Protein AF-X1FEV5-F1 (afdb_monomer_lite)

Sequence (56 aa):
MECLVAIVGPTAVGKSELALHLARDFPVEIVSADSRQVYRYMDIGTNKPTLAERAS

Radius of gyration: 11.88 Å; chains: 1; bounding box: 26×22×35 Å

InterPro domains:
  IPR027417 P-loop containing nucleoside triphosphate hydrolase [G3DSA:3.40.50.300] (2-56)
  IPR027417 P-loop containing nucleoside triphosphate hydrol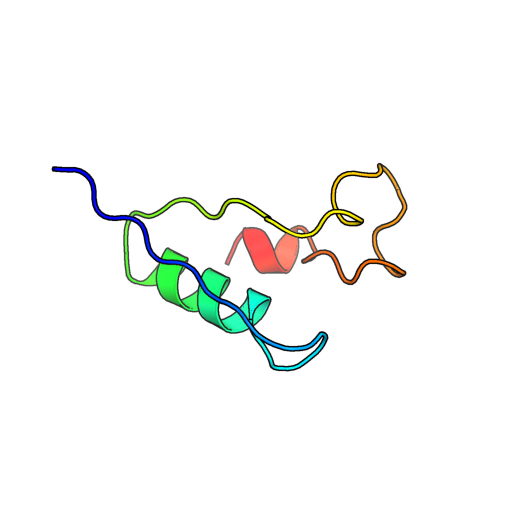ase [SSF52540] (3-46)
  IPR039657 Dimethylallyltransferase [PTHR11088] (3-55)

Structure (mmCIF, N/CA/C/O backbone):
data_AF-X1FEV5-F1
#
_entry.id   AF-X1FEV5-F1
#
loop_
_atom_site.group_PDB
_atom_site.id
_atom_site.type_symbol
_atom_site.label_atom_id
_atom_site.label_alt_id
_atom_site.label_comp_id
_atom_site.label_asym_id
_atom_site.label_entity_id
_atom_site.label_seq_id
_atom_site.pdbx_PDB_ins_code
_atom_site.Cartn_x
_atom_site.Cartn_y
_atom_site.Cartn_z
_atom_site.occupancy
_atom_site.B_iso_or_equiv
_atom_site.auth_seq_id
_atom_site.auth_comp_id
_atom_site.auth_asym_id
_atom_site.auth_atom_id
_atom_site.pdbx_PDB_model_num
ATOM 1 N N . MET A 1 1 ? -8.253 3.687 23.859 1.00 64.00 1 MET A N 1
ATOM 2 C CA . MET A 1 1 ? -7.250 2.771 23.282 1.00 64.00 1 MET A CA 1
ATOM 3 C C . MET A 1 1 ? -7.593 2.644 21.817 1.00 64.00 1 MET A C 1
ATOM 5 O O . MET A 1 1 ? -8.723 2.276 21.528 1.00 64.00 1 MET A O 1
ATOM 9 N N . GLU A 1 2 ? -6.692 3.029 20.926 1.00 85.31 2 GLU A N 1
ATOM 10 C CA . GLU A 1 2 ? -6.921 2.907 19.484 1.00 85.31 2 GLU A CA 1
ATOM 11 C C . GLU A 1 2 ? -6.448 1.530 19.008 1.00 85.31 2 GLU A C 1
ATOM 13 O O . GLU A 1 2 ? -5.440 1.016 19.496 1.00 85.31 2 GLU A O 1
ATOM 18 N N . CYS A 1 3 ? -7.218 0.901 18.119 1.00 91.12 3 CYS A N 1
ATOM 19 C CA . CYS A 1 3 ? -6.920 -0.427 17.591 1.00 91.12 3 CYS A CA 1
ATOM 20 C C . CYS A 1 3 ? -6.118 -0.294 16.293 1.00 91.12 3 CYS A C 1
ATOM 22 O O . CYS A 1 3 ? -6.564 0.375 15.365 1.00 91.12 3 CYS A O 1
ATOM 24 N N . LEU A 1 4 ? -4.959 -0.951 16.225 1.00 94.94 4 LEU A N 1
ATOM 25 C CA . LEU A 1 4 ? -4.127 -1.029 15.027 1.00 94.94 4 LEU A CA 1
ATOM 26 C C . LEU A 1 4 ? -4.033 -2.484 14.568 1.00 94.94 4 LEU A C 1
ATOM 28 O O . LEU A 1 4 ? -3.666 -3.363 15.348 1.00 94.94 4 LEU A O 1
ATOM 32 N N . VAL A 1 5 ? -4.304 -2.722 13.286 1.00 95.81 5 VAL A N 1
ATOM 33 C CA . VAL A 1 5 ? -4.151 -4.032 12.645 1.00 95.81 5 VAL A CA 1
ATOM 34 C C . VAL A 1 5 ? -2.972 -3.978 11.678 1.00 95.81 5 VAL A C 1
ATOM 36 O O . VAL A 1 5 ? -2.913 -3.106 10.815 1.00 95.81 5 VAL A O 1
ATOM 39 N N . ALA A 1 6 ? -2.037 -4.921 11.807 1.00 97.12 6 ALA A N 1
ATOM 40 C CA . ALA A 1 6 ? -0.878 -5.040 10.927 1.00 97.12 6 ALA A CA 1
ATOM 41 C C . ALA A 1 6 ? -0.981 -6.303 10.060 1.00 97.12 6 ALA A C 1
ATOM 43 O O . ALA A 1 6 ? -1.023 -7.418 10.577 1.00 97.12 6 ALA A O 1
ATOM 44 N N . ILE A 1 7 ? -0.981 -6.129 8.736 1.00 96.56 7 ILE A N 1
ATOM 45 C CA . ILE A 1 7 ? -1.018 -7.228 7.761 1.00 96.56 7 ILE A CA 1
ATOM 46 C C . ILE A 1 7 ? 0.396 -7.438 7.211 1.00 96.56 7 ILE A C 1
ATOM 48 O O . ILE A 1 7 ? 0.893 -6.639 6.416 1.00 96.56 7 ILE A O 1
ATOM 52 N N . VAL A 1 8 ? 1.053 -8.520 7.630 1.00 96.69 8 VAL A N 1
ATOM 53 C CA . VAL A 1 8 ? 2.454 -8.827 7.293 1.00 96.69 8 VAL A CA 1
ATOM 54 C C . VAL A 1 8 ? 2.582 -10.135 6.512 1.00 96.69 8 VAL A C 1
ATOM 56 O O . VAL A 1 8 ? 1.708 -10.993 6.562 1.00 96.69 8 VAL A O 1
ATOM 59 N N . GLY A 1 9 ? 3.675 -10.286 5.760 1.00 95.50 9 GLY A N 1
ATOM 60 C CA . GLY A 1 9 ? 3.957 -11.483 4.961 1.00 95.50 9 GLY A CA 1
ATOM 61 C C . GLY A 1 9 ? 4.726 -11.185 3.665 1.00 95.50 9 GLY A C 1
ATOM 62 O O . GLY A 1 9 ? 4.883 -10.012 3.305 1.00 95.50 9 GLY A O 1
ATOM 63 N N . PRO A 1 10 ? 5.190 -12.216 2.933 1.00 94.31 10 PRO A N 1
ATOM 64 C CA . PRO A 1 10 ? 5.989 -12.058 1.712 1.00 94.31 10 PRO A CA 1
ATOM 65 C C . PRO A 1 10 ? 5.283 -11.254 0.612 1.00 94.31 10 PRO A C 1
ATOM 67 O O . PRO A 1 10 ? 4.064 -11.080 0.628 1.00 94.31 10 PRO A O 1
ATOM 70 N N . THR A 1 11 ? 6.025 -10.728 -0.362 1.00 89.62 11 THR A N 1
ATOM 71 C CA . THR A 1 11 ? 5.429 -10.077 -1.543 1.00 89.62 11 THR A CA 1
ATOM 72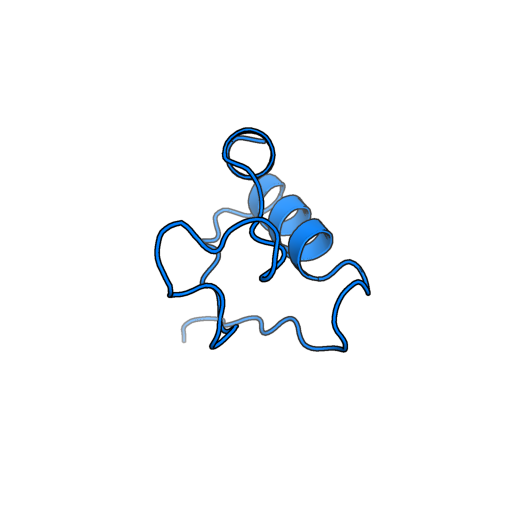 C C . THR A 1 11 ? 4.527 -11.060 -2.302 1.00 89.62 11 THR A C 1
ATOM 74 O O . THR A 1 11 ? 4.795 -12.256 -2.314 1.00 89.62 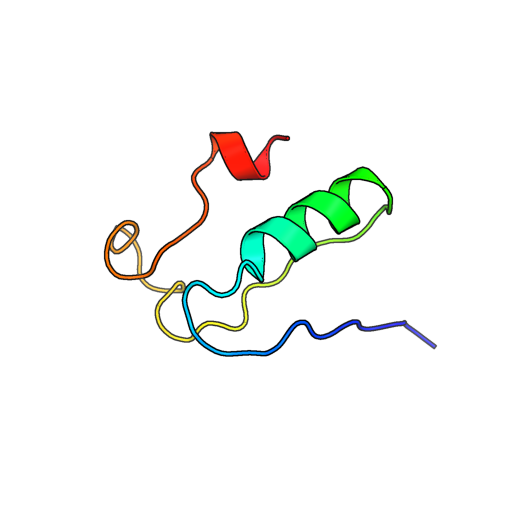11 THR A O 1
ATOM 77 N N . ALA A 1 12 ? 3.450 -10.553 -2.910 1.00 87.50 12 ALA A N 1
ATOM 78 C CA . ALA A 1 12 ? 2.497 -11.321 -3.724 1.00 87.50 12 ALA A CA 1
ATOM 79 C C . ALA A 1 12 ? 1.655 -12.403 -3.003 1.00 87.50 12 ALA A C 1
ATOM 81 O O . ALA A 1 12 ? 0.991 -13.186 -3.668 1.00 87.50 12 ALA A O 1
ATOM 82 N N . VAL A 1 13 ? 1.584 -12.408 -1.663 1.00 95.19 13 VAL A N 1
ATOM 83 C CA . VAL A 1 13 ? 0.681 -13.311 -0.899 1.00 95.19 13 VAL A CA 1
ATOM 84 C C . VAL A 1 13 ? -0.736 -12.753 -0.665 1.00 95.19 13 VAL A C 1
ATOM 86 O O . VAL A 1 13 ? -1.452 -13.252 0.192 1.00 95.19 13 VAL A O 1
ATOM 89 N N . GLY A 1 14 ? -1.131 -11.680 -1.362 1.00 93.62 14 GLY A N 1
ATOM 90 C CA . GLY A 1 14 ? -2.487 -11.109 -1.249 1.00 93.62 14 GLY A CA 1
ATOM 91 C C . GLY A 1 14 ? -2.708 -10.089 -0.119 1.00 93.62 14 GLY A C 1
ATOM 92 O O . GLY A 1 14 ? -3.841 -9.751 0.196 1.00 93.62 14 GLY A O 1
ATOM 93 N N . LYS A 1 15 ? -1.650 -9.540 0.498 1.00 96.00 15 LYS A N 1
ATOM 94 C CA . LYS A 1 15 ? -1.792 -8.572 1.613 1.00 96.00 15 LYS A CA 1
ATOM 95 C C . LYS A 1 15 ? -2.592 -7.318 1.249 1.00 96.00 15 LYS A C 1
ATOM 97 O O . LYS A 1 15 ? -3.430 -6.884 2.028 1.00 96.00 15 LYS A O 1
ATOM 102 N N . SER A 1 16 ? -2.307 -6.730 0.086 1.00 94.12 16 SER A N 1
ATOM 103 C CA . SER A 1 16 ? -3.009 -5.532 -0.382 1.00 94.12 16 SER A CA 1
ATOM 104 C C . SER A 1 16 ? -4.477 -5.826 -0.682 1.00 94.12 16 SER A C 1
ATOM 106 O O . SER A 1 16 ? -5.324 -5.015 -0.341 1.00 94.12 16 SER A O 1
ATOM 108 N N . GLU A 1 17 ? -4.777 -7.000 -1.240 1.00 94.19 17 GLU A N 1
ATOM 109 C CA . GLU A 1 17 ? -6.149 -7.455 -1.487 1.00 94.19 17 GLU A CA 1
ATOM 110 C C . GLU A 1 17 ? -6.927 -7.627 -0.175 1.00 94.19 17 GLU A C 1
ATOM 112 O O . GLU A 1 17 ? -8.024 -7.094 -0.037 1.00 94.19 17 GLU A O 1
ATOM 117 N N . LEU A 1 18 ? -6.326 -8.272 0.831 1.00 95.06 18 LEU A N 1
ATOM 118 C CA . LEU A 1 18 ? -6.933 -8.402 2.157 1.00 95.06 18 LEU A CA 1
ATOM 119 C C . LEU A 1 18 ? -7.188 -7.036 2.811 1.00 95.06 18 LEU A C 1
ATOM 121 O O . LEU A 1 18 ? -8.256 -6.820 3.377 1.00 95.06 18 LEU A O 1
ATOM 125 N N . ALA A 1 19 ? -6.224 -6.114 2.730 1.00 95.25 19 ALA A N 1
ATOM 126 C CA . ALA A 1 19 ? -6.377 -4.768 3.279 1.00 95.25 19 ALA A CA 1
ATOM 127 C C . ALA A 1 19 ? -7.541 -4.012 2.617 1.00 95.25 19 ALA A C 1
ATOM 129 O O . ALA A 1 19 ? -8.330 -3.383 3.318 1.00 95.25 19 ALA A O 1
ATOM 130 N N . LEU A 1 20 ? -7.666 -4.108 1.288 1.00 94.50 20 LEU A N 1
ATOM 131 C CA . LEU A 1 20 ? -8.759 -3.496 0.530 1.00 94.50 20 LEU A CA 1
ATOM 132 C C . LEU A 1 20 ? -10.114 -4.104 0.899 1.00 94.50 20 LEU A C 1
ATOM 134 O O . LEU A 1 20 ? -11.048 -3.356 1.158 1.00 94.50 20 LEU A O 1
ATOM 138 N N . HIS A 1 21 ? -10.222 -5.432 1.007 1.00 93.94 21 HIS A N 1
ATOM 139 C CA . HIS A 1 21 ? -11.461 -6.074 1.459 1.00 93.94 21 HIS A CA 1
ATOM 140 C C . HIS A 1 21 ? -11.877 -5.617 2.862 1.00 93.94 21 HIS A C 1
ATOM 142 O O . HIS A 1 21 ? -13.032 -5.258 3.066 1.00 93.94 21 HIS A O 1
ATOM 148 N N . LEU A 1 22 ? -10.941 -5.540 3.812 1.00 93.81 22 LEU A N 1
ATOM 149 C CA . LEU A 1 22 ? -11.244 -5.048 5.160 1.00 93.81 22 LEU A CA 1
ATOM 150 C C . LEU A 1 22 ? -11.716 -3.587 5.160 1.00 93.81 22 LEU A C 1
ATOM 152 O O . LEU A 1 22 ? -12.603 -3.241 5.932 1.00 93.81 22 LEU A O 1
ATOM 156 N N . ALA A 1 23 ? -11.166 -2.737 4.293 1.00 93.56 23 ALA A N 1
ATOM 157 C CA . ALA A 1 23 ? -11.592 -1.341 4.182 1.00 93.56 23 ALA A CA 1
ATOM 158 C C . ALA A 1 23 ? -12.997 -1.165 3.576 1.00 93.56 23 ALA A C 1
ATOM 160 O O . ALA A 1 23 ? -13.599 -0.108 3.748 1.00 93.56 23 ALA A O 1
ATOM 161 N N . ARG A 1 24 ? -13.542 -2.185 2.897 1.00 91.56 24 ARG A N 1
ATOM 162 C CA . ARG A 1 24 ? -14.941 -2.180 2.433 1.00 91.56 24 ARG A CA 1
ATOM 163 C C . ARG A 1 24 ? -15.924 -2.489 3.556 1.00 91.56 24 ARG A C 1
ATOM 165 O O . ARG A 1 24 ? -16.997 -1.894 3.609 1.00 91.56 24 ARG A O 1
ATOM 172 N N . ASP A 1 25 ? -15.550 -3.405 4.444 1.00 94.06 25 ASP A N 1
ATOM 173 C CA . ASP A 1 25 ? -16.428 -3.895 5.511 1.00 94.06 25 ASP A CA 1
ATOM 174 C C . ASP A 1 25 ? -16.322 -3.062 6.798 1.00 94.06 25 ASP A C 1
ATOM 176 O O . ASP A 1 25 ? -17.240 -3.059 7.622 1.00 94.06 25 ASP A O 1
ATOM 180 N N . PHE A 1 26 ? -15.214 -2.336 6.979 1.00 93.12 26 PHE A N 1
ATOM 181 C CA . PHE A 1 26 ? -14.938 -1.542 8.173 1.00 93.12 26 PHE A CA 1
ATOM 182 C C . PHE A 1 26 ? -14.546 -0.102 7.819 1.00 93.12 26 PHE A C 1
ATOM 184 O O . PHE A 1 26 ? -13.830 0.117 6.844 1.00 93.12 26 PHE A O 1
ATOM 191 N N . PRO A 1 27 ? -14.928 0.895 8.643 1.00 92.06 27 PRO A N 1
ATOM 192 C CA . PRO A 1 27 ? -14.520 2.286 8.458 1.00 92.06 27 PRO A CA 1
ATOM 193 C C . PRO A 1 27 ? -13.061 2.483 8.903 1.00 92.06 27 PRO A C 1
ATOM 195 O O . PRO A 1 27 ? -12.791 3.062 9.956 1.00 92.06 27 PRO A O 1
ATOM 198 N N . VAL A 1 28 ? -12.118 1.948 8.127 1.00 93.06 28 VAL A N 1
ATOM 199 C CA . VAL A 1 28 ? -10.677 1.973 8.411 1.00 93.06 28 VAL A CA 1
ATOM 200 C C . VAL A 1 28 ? -9.894 2.605 7.269 1.00 93.06 28 VAL A C 1
ATOM 202 O O . VAL A 1 28 ? -10.297 2.562 6.109 1.00 93.06 28 VAL A O 1
ATOM 205 N N . GLU A 1 29 ? -8.733 3.158 7.601 1.00 93.94 29 GLU A N 1
ATOM 206 C CA . GLU A 1 29 ? -7.786 3.685 6.623 1.00 93.94 29 GLU A CA 1
ATOM 207 C C . GLU A 1 29 ? -6.611 2.720 6.438 1.00 93.94 29 GLU A C 1
ATOM 209 O O . GLU A 1 29 ? -6.129 2.099 7.388 1.00 93.94 29 GLU A O 1
ATOM 214 N N . ILE A 1 30 ? -6.124 2.606 5.201 1.00 94.50 30 ILE A N 1
ATOM 215 C CA . ILE A 1 30 ? -4.971 1.768 4.867 1.00 94.50 30 ILE A CA 1
ATOM 216 C C . ILE A 1 30 ? -3.719 2.642 4.800 1.00 94.50 30 ILE A C 1
ATOM 218 O O . ILE A 1 30 ? -3.628 3.558 3.982 1.00 94.50 30 ILE A O 1
ATOM 222 N N . VAL A 1 31 ? -2.706 2.290 5.591 1.00 95.38 31 VAL A N 1
ATOM 223 C CA . VAL A 1 31 ? -1.371 2.896 5.527 1.00 95.38 31 VAL A CA 1
ATOM 224 C C . VAL A 1 31 ? -0.383 1.870 4.977 1.00 95.38 31 VAL A C 1
ATOM 226 O O . VAL A 1 31 ? -0.224 0.786 5.538 1.00 95.38 31 VAL A O 1
ATOM 229 N N .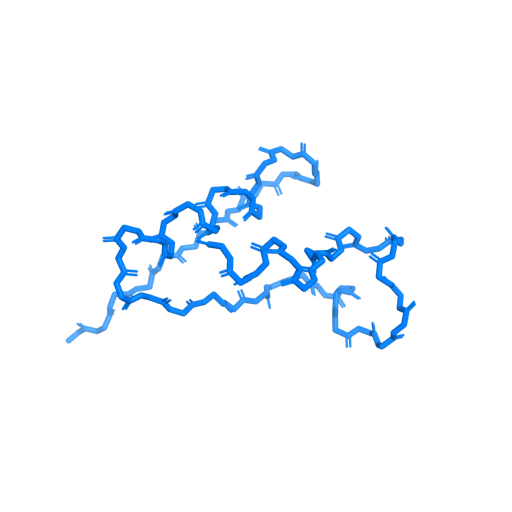 SER A 1 32 ? 0.296 2.197 3.872 1.00 94.44 32 SER A N 1
ATOM 230 C CA . SER A 1 32 ? 1.344 1.325 3.329 1.00 94.44 32 SER A CA 1
ATOM 231 C C . SER A 1 32 ? 2.594 1.381 4.207 1.00 94.44 32 SER A C 1
ATOM 233 O O . SER A 1 32 ? 3.133 2.455 4.465 1.00 94.44 32 SER A O 1
ATOM 235 N N . ALA A 1 33 ? 3.067 0.208 4.629 1.00 95.12 33 ALA A N 1
ATOM 236 C CA . ALA A 1 33 ? 4.326 0.029 5.351 1.00 95.12 33 ALA A CA 1
ATOM 237 C C . ALA A 1 33 ? 5.457 -0.510 4.448 1.00 95.12 33 ALA A C 1
ATOM 239 O O . ALA A 1 33 ? 6.503 -0.929 4.942 1.00 95.12 33 ALA A O 1
ATOM 240 N N . ASP A 1 34 ? 5.257 -0.533 3.124 1.00 94.44 34 ASP A N 1
ATOM 241 C CA . ASP A 1 34 ? 6.276 -0.962 2.165 1.00 94.44 34 ASP A CA 1
ATOM 242 C C . ASP A 1 34 ? 7.245 0.192 1.858 1.00 94.44 34 ASP A C 1
ATOM 244 O O . ASP A 1 34 ? 6.855 1.250 1.358 1.00 94.44 34 ASP A O 1
ATOM 248 N N . SER A 1 35 ? 8.535 -0.021 2.130 1.00 94.69 35 SER A N 1
ATOM 249 C CA . SER A 1 35 ? 9.579 0.999 1.974 1.00 94.69 35 SER A CA 1
ATOM 250 C C . SER A 1 35 ? 9.837 1.424 0.526 1.00 94.69 35 SER A C 1
ATOM 252 O O . SER A 1 35 ? 10.496 2.436 0.298 1.00 94.69 35 SER A O 1
ATOM 254 N N . ARG A 1 36 ? 9.338 0.677 -0.465 1.00 95.00 36 ARG A N 1
ATOM 255 C CA . ARG A 1 36 ? 9.515 0.960 -1.894 1.00 95.00 36 ARG A CA 1
ATOM 256 C C . ARG A 1 36 ? 8.282 1.637 -2.492 1.00 95.00 36 ARG A C 1
ATOM 258 O O . ARG A 1 36 ? 8.419 2.432 -3.418 1.00 95.00 36 ARG A O 1
ATOM 265 N N . GLN A 1 37 ? 7.086 1.406 -1.952 1.00 94.56 37 GLN A N 1
ATOM 266 C CA . GLN A 1 37 ? 5.858 2.032 -2.467 1.00 94.56 37 GLN A CA 1
ATOM 267 C C . GLN A 1 37 ? 5.782 3.556 -2.247 1.00 94.56 37 GLN A C 1
ATOM 269 O O . GLN A 1 37 ? 4.950 4.232 -2.859 1.00 94.56 37 GLN A O 1
ATOM 274 N N . VAL A 1 38 ? 6.678 4.127 -1.441 1.00 95.62 38 VAL A N 1
ATOM 275 C CA . VAL A 1 38 ? 6.781 5.580 -1.221 1.00 95.62 38 VAL A CA 1
ATOM 276 C C . VAL A 1 38 ? 7.306 6.349 -2.445 1.00 95.62 38 VAL A C 1
ATOM 278 O O . VAL A 1 38 ? 7.036 7.542 -2.587 1.00 95.62 38 VAL A O 1
ATOM 281 N N . TYR A 1 39 ? 8.036 5.693 -3.357 1.00 96.44 39 TYR A N 1
ATOM 282 C CA . TYR A 1 39 ? 8.653 6.357 -4.512 1.00 96.44 39 TYR A CA 1
ATOM 283 C C . TYR A 1 39 ? 7.638 6.648 -5.616 1.00 96.44 39 TYR A C 1
ATOM 285 O O . TYR A 1 39 ? 6.945 5.749 -6.090 1.00 96.44 39 TYR A O 1
ATOM 293 N N . ARG A 1 40 ? 7.559 7.899 -6.080 1.00 95.44 40 ARG A N 1
ATOM 294 C CA . ARG A 1 40 ? 6.644 8.299 -7.165 1.00 95.44 40 ARG A CA 1
ATOM 295 C C . ARG A 1 40 ? 6.997 7.607 -8.484 1.00 95.44 40 ARG A C 1
ATOM 297 O O . ARG A 1 40 ? 8.169 7.373 -8.760 1.00 95.44 40 ARG A O 1
ATOM 304 N N . TYR A 1 41 ? 5.972 7.295 -9.278 1.00 95.75 41 TYR A N 1
ATOM 305 C CA . TYR A 1 41 ? 6.063 6.670 -10.608 1.00 95.75 41 TYR A CA 1
ATOM 306 C C . TYR A 1 41 ? 6.644 5.245 -10.648 1.00 95.75 41 TYR A C 1
ATOM 308 O O . TYR A 1 41 ? 6.648 4.610 -11.698 1.00 95.75 41 TYR A O 1
ATOM 316 N N . MET A 1 42 ? 7.090 4.696 -9.514 1.00 95.75 42 MET A N 1
ATOM 317 C CA . MET A 1 42 ? 7.625 3.335 -9.419 1.00 95.75 42 MET A CA 1
ATOM 318 C C . MET A 1 42 ? 6.517 2.291 -9.193 1.00 95.75 42 MET A C 1
ATOM 320 O O . MET A 1 42 ? 6.669 1.380 -8.386 1.00 95.75 42 MET A O 1
ATOM 324 N N . ASP A 1 43 ? 5.370 2.431 -9.851 1.00 93.69 43 ASP A N 1
ATOM 325 C CA . ASP A 1 43 ? 4.143 1.737 -9.435 1.00 93.69 43 ASP A CA 1
ATOM 326 C C . ASP A 1 43 ? 4.172 0.235 -9.767 1.00 93.69 43 ASP A C 1
ATOM 328 O O . ASP A 1 43 ? 3.890 -0.590 -8.898 1.00 93.69 43 ASP A O 1
ATOM 332 N N . ILE A 1 44 ? 4.625 -0.130 -10.974 1.00 92.19 44 ILE A N 1
ATOM 333 C CA . ILE A 1 44 ? 4.691 -1.528 -11.441 1.00 92.19 44 ILE A CA 1
ATOM 334 C C . ILE A 1 44 ? 5.714 -2.332 -10.623 1.00 92.19 44 ILE A C 1
ATOM 336 O O . ILE A 1 44 ? 5.392 -3.365 -10.045 1.00 92.19 44 ILE A O 1
ATOM 340 N N . GLY A 1 45 ? 6.951 -1.836 -10.513 1.00 91.06 45 GLY A N 1
ATOM 341 C CA . GLY A 1 45 ? 8.043 -2.546 -9.832 1.00 91.06 45 GLY A CA 1
ATOM 342 C C . GLY A 1 45 ? 7.921 -2.612 -8.304 1.00 91.06 45 GLY A C 1
ATOM 343 O O . GLY A 1 45 ? 8.719 -3.292 -7.659 1.00 91.06 45 GLY A O 1
ATOM 344 N N . THR A 1 46 ? 6.962 -1.894 -7.714 1.00 91.75 46 THR A N 1
ATOM 345 C CA . THR A 1 46 ? 6.669 -1.926 -6.267 1.00 91.75 46 THR A CA 1
ATOM 346 C C . THR A 1 46 ? 5.279 -2.472 -5.963 1.00 91.75 46 THR A C 1
ATOM 348 O O . THR A 1 46 ? 4.847 -2.459 -4.809 1.00 91.75 46 THR A O 1
ATOM 351 N N . ASN A 1 47 ? 4.599 -2.997 -6.989 1.00 91.69 47 ASN A N 1
ATOM 352 C CA . ASN A 1 47 ? 3.284 -3.612 -6.887 1.00 91.69 47 ASN A CA 1
ATOM 353 C C . ASN A 1 47 ? 2.279 -2.724 -6.133 1.00 91.69 47 ASN A C 1
ATOM 355 O O . ASN A 1 47 ? 1.605 -3.181 -5.206 1.00 91.69 47 ASN A O 1
ATOM 359 N N . LYS A 1 48 ? 2.235 -1.426 -6.467 1.00 93.81 48 LYS A N 1
ATOM 360 C CA . LYS A 1 48 ? 1.257 -0.519 -5.860 1.00 93.81 48 LYS A CA 1
ATOM 361 C C . LYS A 1 48 ? -0.142 -0.854 -6.362 1.00 93.81 48 LYS A C 1
ATOM 363 O O . LYS A 1 48 ? -0.307 -0.985 -7.573 1.00 93.81 48 LYS A O 1
ATOM 368 N N . PRO A 1 49 ? -1.153 -0.858 -5.476 1.00 92.12 49 PRO A N 1
ATOM 369 C CA . PRO A 1 49 ? -2.539 -0.920 -5.909 1.00 92.12 49 PRO A CA 1
ATOM 370 C C . PRO A 1 49 ? -2.845 0.244 -6.849 1.00 92.12 49 PRO A C 1
ATOM 372 O O . PRO A 1 49 ? -2.477 1.395 -6.565 1.00 92.12 49 PRO A O 1
ATOM 375 N N . THR A 1 50 ? -3.516 -0.052 -7.950 1.00 92.75 50 THR A N 1
ATOM 376 C CA . THR A 1 50 ? -4.041 0.922 -8.905 1.00 92.75 50 THR A CA 1
ATOM 377 C C . THR A 1 50 ? -5.097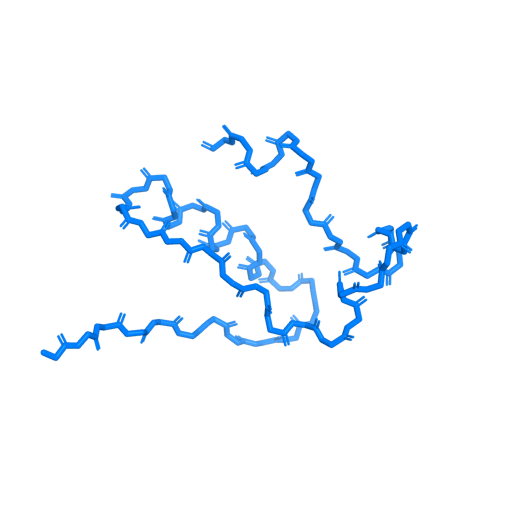 1.815 -8.250 1.00 92.75 50 THR A C 1
ATOM 379 O O . THR A 1 50 ? -5.642 1.504 -7.193 1.00 92.75 50 THR A O 1
ATOM 382 N N . LEU A 1 51 ? -5.415 2.951 -8.876 1.00 90.19 51 LEU A N 1
ATOM 383 C CA . LEU A 1 51 ? -6.478 3.830 -8.372 1.00 90.19 51 LEU A CA 1
ATOM 384 C C . LEU A 1 51 ? -7.854 3.150 -8.393 1.00 90.19 51 LEU A C 1
ATOM 386 O O . LEU A 1 51 ? -8.658 3.401 -7.502 1.00 90.19 51 LEU A O 1
ATOM 390 N N . ALA A 1 52 ? -8.100 2.270 -9.368 1.00 90.75 52 ALA A N 1
ATOM 391 C CA . ALA A 1 52 ? -9.344 1.512 -9.462 1.00 90.75 52 ALA A CA 1
ATOM 392 C C . ALA A 1 52 ? -9.508 0.537 -8.285 1.00 90.75 52 ALA A C 1
ATOM 394 O O . ALA A 1 52 ? -10.574 0.489 -7.685 1.00 90.75 52 ALA A O 1
ATOM 395 N N . GLU A 1 53 ? -8.439 -0.172 -7.907 1.00 88.94 53 GLU A N 1
ATOM 396 C CA . GLU A 1 53 ? -8.444 -1.088 -6.755 1.00 88.94 53 GLU A CA 1
ATOM 397 C C . GLU A 1 53 ? -8.598 -0.359 -5.414 1.00 88.94 53 GLU A C 1
ATOM 399 O O . GLU A 1 53 ? -9.101 -0.934 -4.461 1.00 88.94 53 GLU A O 1
ATOM 404 N N . ARG A 1 54 ? -8.174 0.907 -5.312 1.00 86.50 54 ARG A N 1
ATOM 405 C CA . ARG A 1 54 ? -8.333 1.707 -4.081 1.00 86.50 54 ARG A CA 1
ATOM 406 C C . ARG A 1 54 ? -9.721 2.321 -3.926 1.00 86.50 54 ARG A C 1
ATOM 408 O O . ARG A 1 54 ? -10.090 2.684 -2.818 1.00 86.50 54 ARG A O 1
ATOM 415 N N . ALA A 1 55 ? -10.438 2.516 -5.030 1.00 75.50 55 ALA A N 1
ATOM 416 C CA . ALA A 1 55 ? -11.763 3.135 -5.041 1.00 75.50 55 ALA A CA 1
ATOM 417 C C . ALA A 1 55 ? -12.900 2.131 -4.783 1.00 75.50 55 ALA A C 1
ATOM 419 O O . ALA A 1 55 ? -14.064 2.527 -4.757 1.00 75.50 55 ALA A O 1
ATOM 420 N N . SER A 1 56 ? -12.560 0.846 -4.661 1.00 62.25 56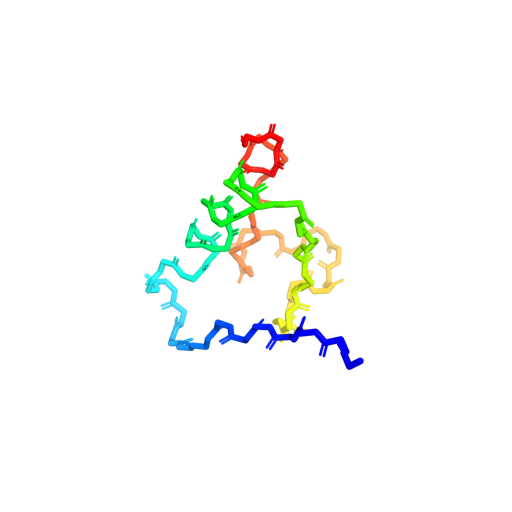 SER A N 1
ATOM 421 C CA . SER A 1 56 ? -13.488 -0.276 -4.547 1.00 62.25 56 SER A CA 1
ATOM 422 C C . SER A 1 56 ? -13.658 -0.746 -3.117 1.00 62.25 56 SER A C 1
ATOM 424 O O . SER A 1 56 ? -14.816 -0.994 -2.737 1.00 62.25 56 SER A O 1
#

Foldseek 3Di:
DDDDDDQDDDPPPCSLVVVLVCVVVDVDDDDDPQPPCPDPPCCVVSVHDDPVSNVD

Secondary structure (DSSP, 8-state):
---------STTSSHHHHHHHHHHHSS-------TTTTSTT-TGGGTPPPHHHH--

Organism: NCBI:txid412755

pLDDT: mean 92.07, std 6.54, range [62.25, 97.12]